Protein AF-A0A396JQF2-F1 (afdb_monomer_lite)

Sequence (145 aa):
MDLRELRKAVEEVEDVDDLENVSFVRIIWVNFVGQHRCRAIPRKRFYDVVTKNGVALPFGTMVLTSILDKLAPDSGLGYVGEARLTPDLSTKRKIPWCKHDEMVLGDLNVKPGQAWEYCPREALRRVSKILKDEFDLVCSTMLHI

InterPro domains:
  IPR036651 Glutamine synthetase, N-terminal domain superfamily [G3DSA:3.10.20.70] (16-113)
  IPR036651 Glutamine synthetase, N-terminal domain superfamily [SSF54368] (11-108)

Foldseek 3Di:
DDPVVVVVVVVPPDDPPDPPQWEWEWAWAAAPQRDIDTDTDTPVCCVPPCQQFADWDAQQQNQQDPPPRDHDPPPPGDRPATWGWHFDCVQWDQDPVHRRYIYTYTFTANDVVHGDPRTPVVVVVVVQCCCCPVPVDHDDDDPPD

Organism: Medicago truncatula (NCBI:txid3880)

Secondary structure (DSSP, 8-state):
--HHHHHHHHHTS-----TTS--EEEEEEE-TTS-EEEEEEEHHHIIIIIHHH-EEEEGGGGSB-TTT-PBPTT-S--SSSEEEEEEEEEEEEEETTEEEEEEEEEEEEEETTEE-TT-HHHHHHHHHHHHHHHH----------

pLDDT: mean 89.53, std 13.11, range [43.84, 98.44]

Radius of gyration: 18.39 Å; chains: 1; bounding box: 38×55×42 Å

Structure (mmCIF, N/CA/C/O backbone):
data_AF-A0A396JQF2-F1
#
_entry.id   AF-A0A396JQF2-F1
#
loop_
_atom_site.group_PDB
_atom_site.id
_atom_site.type_symbol
_atom_site.label_atom_id
_atom_site.label_alt_id
_atom_site.label_comp_id
_atom_site.label_asym_id
_atom_site.label_entity_id
_atom_site.label_seq_id
_atom_site.pdbx_PDB_ins_code
_atom_site.Cartn_x
_atom_site.Cartn_y
_atom_site.Cartn_z
_atom_site.occupancy
_atom_site.B_iso_or_equiv
_atom_site.auth_seq_id
_atom_site.auth_comp_id
_atom_site.auth_asym_id
_atom_site.auth_atom_id
_atom_site.pdbx_PDB_model_num
ATOM 1 N N . MET A 1 1 ? -13.803 25.756 -4.993 1.00 56.09 1 MET A N 1
ATOM 2 C CA . MET A 1 1 ? -14.462 25.485 -3.701 1.00 56.09 1 MET A CA 1
ATOM 3 C C . MET A 1 1 ? -14.376 26.762 -2.885 1.00 56.09 1 MET A C 1
ATOM 5 O O . MET A 1 1 ? -13.272 27.265 -2.715 1.00 56.09 1 MET A O 1
ATOM 9 N N . ASP A 1 2 ? -15.519 27.343 -2.523 1.00 85.50 2 ASP A N 1
ATOM 10 C CA . ASP A 1 2 ? -15.600 28.600 -1.765 1.00 85.50 2 ASP A CA 1
ATOM 11 C C . ASP A 1 2 ? -15.123 28.372 -0.318 1.00 85.50 2 ASP A C 1
ATOM 13 O O . ASP A 1 2 ? -15.441 27.357 0.301 1.00 85.50 2 ASP A O 1
ATOM 17 N N . LEU A 1 3 ? -14.360 29.321 0.228 1.00 73.75 3 LEU A N 1
ATOM 18 C CA . LEU A 1 3 ? -13.885 29.318 1.615 1.00 73.75 3 LEU A CA 1
ATOM 19 C C . LEU A 1 3 ? -15.038 29.261 2.627 1.00 73.75 3 LEU A C 1
ATOM 21 O O . LEU A 1 3 ? -14.863 28.726 3.720 1.00 73.75 3 LEU A O 1
ATOM 25 N N . ARG A 1 4 ? -16.221 29.774 2.268 1.00 80.38 4 ARG A N 1
ATOM 26 C CA . ARG A 1 4 ? -17.423 29.685 3.113 1.00 80.38 4 ARG A CA 1
ATOM 27 C C . ARG A 1 4 ? -17.950 28.262 3.204 1.00 80.38 4 ARG A C 1
ATOM 29 O O . ARG A 1 4 ? -18.343 27.835 4.283 1.00 80.38 4 ARG A O 1
ATOM 36 N N . GLU A 1 5 ? -17.919 27.527 2.097 1.00 76.44 5 GLU A N 1
ATOM 37 C CA . GLU A 1 5 ? -18.319 26.119 2.080 1.00 76.44 5 GLU A CA 1
ATOM 38 C C . GLU A 1 5 ? -17.304 25.241 2.803 1.00 76.44 5 GLU A C 1
ATOM 40 O O . GLU A 1 5 ? -17.695 24.348 3.547 1.00 76.44 5 GLU A O 1
ATOM 45 N N . LEU A 1 6 ? -16.009 25.551 2.673 1.00 70.88 6 LEU A N 1
ATOM 46 C CA . LEU A 1 6 ? -14.966 24.874 3.442 1.00 70.88 6 LEU A CA 1
ATOM 47 C C . LEU A 1 6 ? -15.164 25.080 4.950 1.00 70.88 6 LEU A C 1
ATOM 49 O O . LEU A 1 6 ? -15.072 24.131 5.718 1.00 70.88 6 LEU A O 1
ATOM 53 N N . ARG A 1 7 ? -15.467 26.312 5.373 1.00 73.00 7 ARG A N 1
ATOM 54 C CA . ARG A 1 7 ? -15.712 26.638 6.781 1.00 73.00 7 ARG A CA 1
ATOM 55 C C . ARG A 1 7 ? -16.948 25.926 7.327 1.00 73.00 7 ARG A C 1
ATOM 57 O O . ARG A 1 7 ? -16.868 25.360 8.408 1.00 73.00 7 ARG A O 1
ATOM 64 N N . LYS A 1 8 ? -18.041 25.892 6.561 1.00 73.81 8 LYS A N 1
ATOM 65 C CA . LYS A 1 8 ? -19.252 25.144 6.924 1.00 73.81 8 LYS A CA 1
ATOM 66 C C . LYS A 1 8 ? -18.971 23.652 7.080 1.00 73.81 8 LYS A C 1
ATOM 68 O O . LYS A 1 8 ? -19.367 23.061 8.071 1.00 73.81 8 LYS A O 1
ATOM 73 N N . ALA A 1 9 ? -18.220 23.072 6.144 1.00 69.56 9 ALA A N 1
ATOM 74 C CA . ALA A 1 9 ? -17.839 21.666 6.196 1.00 69.56 9 ALA A CA 1
ATOM 75 C C . ALA A 1 9 ? -16.914 21.335 7.378 1.00 69.56 9 ALA A C 1
ATOM 77 O O . ALA A 1 9 ? -16.932 20.203 7.841 1.00 69.56 9 ALA A O 1
ATOM 78 N N . VAL A 1 10 ? -16.103 22.294 7.846 1.00 68.50 10 VAL A N 1
ATOM 79 C CA . VAL A 1 10 ? -15.259 22.157 9.048 1.00 68.50 10 VAL A CA 1
ATOM 80 C C . VAL A 1 10 ? -16.084 22.314 10.328 1.00 68.50 10 VAL A C 1
ATOM 82 O O . VAL A 1 10 ? -15.859 21.568 11.270 1.00 68.50 10 VAL A O 1
ATOM 85 N N . GLU A 1 11 ? -17.043 23.241 10.359 1.00 66.00 11 GLU A N 1
ATOM 86 C CA . GLU A 1 11 ? -17.955 23.446 11.498 1.00 66.00 11 GLU A CA 1
ATOM 87 C C . GLU A 1 11 ? -18.983 22.301 11.647 1.00 66.00 11 GLU A C 1
ATOM 89 O O . GLU A 1 11 ? -19.423 22.024 12.756 1.00 66.00 11 GLU A O 1
ATOM 94 N N . GLU A 1 12 ? -19.336 21.602 10.561 1.00 62.62 12 GLU A N 1
ATOM 95 C CA . GLU A 1 12 ? -20.171 20.384 10.572 1.00 62.62 12 GLU A CA 1
ATOM 96 C C . GLU A 1 12 ? -19.395 19.109 10.951 1.00 62.62 12 GLU A C 1
ATOM 98 O O . GLU A 1 12 ? -19.992 18.036 11.079 1.00 62.62 12 GLU A O 1
ATOM 103 N N . VAL A 1 13 ? -18.071 19.191 11.132 1.00 58.91 13 VAL A N 1
ATOM 104 C CA . VAL A 1 13 ? -17.321 18.088 11.737 1.00 58.91 13 VAL A CA 1
ATOM 105 C C . VAL A 1 13 ? -17.681 18.060 13.216 1.00 58.91 13 VAL A C 1
ATOM 107 O O . VAL A 1 13 ? -17.166 18.853 13.997 1.00 58.91 13 VAL A O 1
ATOM 110 N N . GLU A 1 14 ? -18.569 17.144 13.599 1.00 56.19 14 GLU A N 1
ATOM 111 C CA . GLU A 1 14 ? -18.750 16.786 15.005 1.00 56.19 14 GLU A CA 1
ATOM 112 C C . GLU A 1 14 ? -17.380 16.425 15.594 1.00 56.19 14 GLU A C 1
ATOM 114 O O . GLU A 1 14 ? -16.714 15.495 15.118 1.00 56.19 14 GLU A O 1
ATOM 119 N N . ASP A 1 15 ? -16.953 17.174 16.614 1.00 51.88 15 ASP A N 1
ATOM 120 C CA . ASP A 1 15 ? -15.831 16.769 17.448 1.00 51.88 15 ASP A CA 1
ATOM 121 C C . ASP A 1 15 ? -16.171 15.396 18.033 1.00 51.88 15 ASP A C 1
ATOM 123 O O . ASP A 1 15 ? -17.219 15.197 18.652 1.00 51.88 15 ASP A O 1
ATOM 127 N N . VAL A 1 16 ? -15.308 14.413 17.776 1.00 55.44 16 VAL A N 1
ATOM 128 C CA . VAL A 1 16 ? -15.460 13.068 18.338 1.00 55.44 16 VAL A CA 1
ATOM 129 C C . VAL A 1 16 ? -15.022 13.147 19.794 1.00 55.44 16 VAL A C 1
ATOM 131 O O . VAL A 1 16 ? -13.878 12.852 20.137 1.00 55.44 16 VAL A O 1
ATOM 134 N N . ASP A 1 17 ? -15.947 13.607 20.626 1.00 48.75 17 ASP A N 1
ATOM 135 C CA . ASP A 1 17 ? -15.784 13.843 22.055 1.00 48.75 17 ASP A CA 1
ATOM 136 C C . ASP A 1 17 ? -15.889 12.515 22.830 1.00 48.75 17 ASP A C 1
ATOM 138 O O . ASP A 1 17 ? -16.839 12.287 23.571 1.00 48.75 17 ASP A O 1
ATOM 142 N N . ASP A 1 18 ? -14.952 11.589 22.556 1.00 51.94 18 ASP A N 1
ATOM 143 C CA . ASP A 1 18 ? -14.582 10.474 23.445 1.00 51.94 18 ASP A CA 1
ATOM 144 C C . ASP A 1 18 ? -13.333 9.725 22.917 1.00 51.94 18 ASP A C 1
ATOM 146 O O . ASP A 1 18 ? -13.426 8.691 22.246 1.00 51.94 18 ASP A O 1
ATOM 150 N N . LEU A 1 19 ? -12.121 10.231 23.193 1.00 54.00 19 LEU A N 1
ATOM 151 C CA . LEU A 1 19 ? -10.863 9.575 22.774 1.00 54.00 19 LEU A CA 1
ATOM 152 C C . LEU A 1 19 ? -10.705 8.144 23.334 1.00 54.00 19 LEU A C 1
ATOM 154 O O . LEU A 1 19 ? -9.928 7.363 22.783 1.00 54.00 19 LEU A O 1
ATOM 158 N N . GLU A 1 20 ? -11.450 7.780 24.383 1.00 55.91 20 GLU A N 1
ATOM 159 C CA . GLU A 1 20 ? -11.420 6.449 25.006 1.00 55.91 20 GLU A CA 1
ATOM 160 C C . GLU A 1 20 ? -12.091 5.350 24.159 1.00 55.91 20 GLU A C 1
ATOM 162 O O . GLU A 1 20 ? -11.764 4.174 24.320 1.00 55.91 20 GLU A O 1
ATOM 167 N N . ASN A 1 21 ? -12.962 5.706 23.204 1.00 64.75 21 ASN A N 1
ATOM 168 C CA . ASN A 1 21 ? -13.674 4.751 22.340 1.00 64.75 21 ASN A CA 1
ATOM 169 C C . ASN A 1 21 ? -13.311 4.859 20.847 1.00 64.75 21 ASN A C 1
ATOM 171 O O . ASN A 1 21 ? -13.915 4.186 20.000 1.00 64.75 21 ASN A O 1
ATOM 175 N N . VAL A 1 22 ? -12.314 5.674 20.487 1.00 74.38 22 VAL A N 1
ATOM 176 C CA . VAL A 1 22 ? -11.898 5.811 19.085 1.00 74.38 22 VAL A CA 1
ATOM 177 C C . VAL A 1 22 ? -11.098 4.583 18.649 1.00 74.38 22 VAL A C 1
ATOM 179 O O . VAL A 1 22 ? -10.063 4.247 19.215 1.00 74.38 22 VAL A O 1
ATOM 182 N N . SER A 1 23 ? -11.570 3.923 17.589 1.00 91.00 23 SER A N 1
ATOM 183 C CA . SER A 1 23 ? -10.876 2.804 16.942 1.00 91.00 23 SER A CA 1
ATOM 184 C C . SER A 1 23 ? -10.381 3.190 15.555 1.00 91.00 23 SER A C 1
ATOM 186 O O . SER A 1 23 ? -11.063 3.897 14.802 1.00 91.00 23 SER A O 1
ATOM 188 N N . PHE A 1 24 ? -9.211 2.674 15.185 1.00 95.69 24 PHE A N 1
ATOM 189 C CA . PHE A 1 24 ? -8.601 2.915 13.885 1.00 95.69 24 PHE A CA 1
ATOM 190 C C . PHE A 1 24 ? -8.411 1.622 13.098 1.00 95.69 24 PHE A C 1
ATOM 192 O O . PHE A 1 24 ? -8.212 0.536 13.644 1.00 95.69 24 PHE A O 1
ATOM 199 N N . VAL A 1 25 ? -8.411 1.757 11.775 1.00 97.56 25 VAL A N 1
ATOM 200 C CA . VAL A 1 25 ? -7.871 0.742 10.875 1.00 97.56 25 VAL A CA 1
ATOM 201 C C . VAL A 1 25 ? -6.591 1.286 10.256 1.00 97.56 25 VAL A C 1
ATOM 203 O O . VAL A 1 25 ? -6.588 2.342 9.618 1.00 97.56 25 VAL A O 1
ATOM 206 N N . ARG A 1 26 ? -5.485 0.572 10.467 1.00 97.56 26 ARG A N 1
ATOM 207 C CA . ARG A 1 26 ? -4.161 0.916 9.943 1.00 97.56 26 ARG A CA 1
ATOM 208 C C . ARG A 1 26 ? -3.959 0.237 8.598 1.00 97.56 26 ARG A C 1
ATOM 210 O O . ARG A 1 26 ? -3.903 -0.988 8.536 1.00 97.56 26 ARG A O 1
ATOM 217 N N . ILE A 1 27 ? -3.822 1.020 7.534 1.00 98.25 27 ILE A N 1
ATOM 218 C CA . ILE A 1 27 ? -3.439 0.494 6.220 1.00 98.25 27 ILE A CA 1
ATOM 219 C C . ILE A 1 27 ? -1.922 0.559 6.114 1.00 98.25 27 ILE A C 1
ATOM 221 O O . ILE A 1 27 ? -1.352 1.651 6.173 1.00 98.25 27 ILE A O 1
ATOM 225 N N . ILE A 1 28 ? -1.282 -0.600 5.993 1.00 98.19 28 ILE A N 1
ATOM 226 C CA . ILE A 1 28 ? 0.173 -0.754 5.984 1.00 98.19 28 ILE A CA 1
ATOM 227 C C . ILE A 1 28 ? 0.654 -1.008 4.556 1.00 98.19 28 ILE A C 1
ATOM 229 O O . ILE A 1 28 ? 0.135 -1.884 3.866 1.00 98.19 28 ILE A O 1
ATOM 233 N N . TRP A 1 29 ? 1.688 -0.286 4.134 1.00 97.62 29 TRP A N 1
ATOM 234 C CA . TRP A 1 29 ? 2.451 -0.588 2.922 1.00 97.62 29 TRP A CA 1
ATOM 235 C C . TRP A 1 29 ? 3.948 -0.549 3.224 1.00 97.62 29 TRP A C 1
ATOM 237 O O . TRP A 1 29 ? 4.369 -0.090 4.286 1.00 97.62 29 TRP A O 1
ATOM 247 N N . VAL A 1 30 ? 4.751 -1.049 2.292 1.00 97.00 30 VAL A N 1
ATOM 248 C CA . VAL A 1 30 ? 6.213 -1.084 2.400 1.00 97.00 30 VAL A CA 1
ATOM 249 C C . VAL A 1 30 ? 6.791 -0.225 1.283 1.00 97.00 30 VAL A C 1
ATOM 251 O O . VAL A 1 30 ? 6.351 -0.341 0.141 1.00 97.00 30 VAL A O 1
ATOM 254 N N . ASN A 1 31 ? 7.730 0.661 1.613 1.00 95.25 31 ASN A N 1
ATOM 255 C CA . ASN A 1 31 ? 8.462 1.457 0.623 1.00 95.25 31 ASN A CA 1
ATOM 256 C C . ASN A 1 31 ? 9.741 0.722 0.151 1.00 95.25 31 ASN A C 1
ATOM 258 O O . ASN A 1 31 ? 10.030 -0.382 0.609 1.00 95.25 31 ASN A O 1
ATOM 262 N N . PHE A 1 32 ? 10.532 1.303 -0.758 1.00 95.00 32 PHE A N 1
ATOM 263 C CA . PHE A 1 32 ? 11.673 0.587 -1.362 1.00 95.00 32 PHE A CA 1
ATOM 264 C C . PHE A 1 32 ? 12.848 0.307 -0.434 1.00 95.00 32 PHE A C 1
ATOM 266 O O . PHE A 1 32 ? 13.672 -0.549 -0.738 1.00 95.00 32 PHE A O 1
ATOM 273 N N . VAL A 1 33 ? 12.911 0.975 0.712 1.00 94.38 33 VAL A N 1
ATOM 274 C CA . VAL A 1 33 ? 13.928 0.707 1.735 1.00 94.38 33 VAL A CA 1
ATOM 275 C C . VAL A 1 33 ? 13.454 -0.320 2.772 1.00 94.38 33 VAL A C 1
ATOM 277 O O . VAL A 1 33 ? 14.075 -0.478 3.819 1.00 94.38 33 VAL A O 1
ATOM 280 N N . GLY A 1 34 ? 12.339 -1.010 2.504 1.00 94.38 34 GLY A N 1
ATOM 281 C CA . GLY A 1 34 ? 11.775 -2.031 3.389 1.00 94.38 34 GLY A CA 1
ATOM 282 C C . GLY A 1 34 ? 11.057 -1.466 4.616 1.00 94.38 34 GLY A C 1
ATOM 283 O O . GLY A 1 34 ? 10.682 -2.219 5.513 1.00 94.38 34 GLY A O 1
ATOM 284 N N . GLN A 1 35 ? 10.840 -0.150 4.683 1.00 95.62 35 GLN A N 1
ATOM 285 C CA . GLN A 1 35 ? 10.187 0.470 5.826 1.00 95.62 35 GLN A CA 1
ATOM 286 C C . GLN A 1 35 ? 8.670 0.305 5.725 1.00 95.62 35 GLN A C 1
ATOM 288 O O . GLN A 1 35 ? 8.039 0.736 4.755 1.00 95.62 35 GLN A O 1
ATOM 293 N N . HIS A 1 36 ? 8.078 -0.272 6.771 1.00 95.69 36 HIS A N 1
ATOM 294 C CA . HIS A 1 36 ? 6.633 -0.295 6.950 1.00 95.69 36 HIS A CA 1
ATOM 295 C C . HIS A 1 36 ? 6.131 1.122 7.230 1.00 95.69 36 HIS A C 1
ATOM 297 O O . HIS A 1 36 ? 6.533 1.769 8.199 1.00 95.69 36 HIS A O 1
ATOM 303 N N . ARG A 1 37 ? 5.238 1.606 6.378 1.00 96.06 37 ARG A N 1
ATOM 304 C CA . ARG A 1 37 ? 4.553 2.890 6.513 1.00 96.06 37 ARG A CA 1
ATOM 305 C C . ARG A 1 37 ? 3.073 2.628 6.762 1.00 96.06 37 ARG A C 1
ATOM 307 O O . ARG A 1 37 ? 2.562 1.560 6.419 1.00 96.06 37 ARG A O 1
ATOM 314 N N . CYS A 1 38 ? 2.382 3.579 7.384 1.00 96.06 38 CYS A N 1
ATOM 315 C CA . CYS A 1 38 ? 0.967 3.403 7.684 1.00 96.06 38 CYS A CA 1
ATOM 316 C C . CYS A 1 38 ? 0.143 4.683 7.553 1.00 96.06 38 CYS A C 1
ATOM 318 O O . CYS A 1 38 ? 0.637 5.801 7.703 1.00 96.06 38 CYS A O 1
ATOM 320 N N . ARG A 1 39 ? -1.151 4.489 7.295 1.00 97.38 39 ARG A N 1
ATOM 321 C CA . ARG A 1 39 ? -2.204 5.484 7.496 1.00 97.38 39 ARG A CA 1
ATOM 322 C C . ARG A 1 39 ? -3.190 4.899 8.497 1.00 97.38 39 ARG A C 1
ATOM 324 O O . ARG A 1 39 ? -3.798 3.869 8.214 1.00 97.38 39 ARG A O 1
ATOM 331 N N . ALA A 1 40 ? -3.332 5.537 9.655 1.00 96.19 40 ALA A N 1
ATOM 332 C CA . ALA A 1 40 ? -4.383 5.217 10.613 1.00 96.19 40 ALA A CA 1
ATOM 333 C C . ALA A 1 40 ? -5.645 5.997 10.233 1.00 96.19 40 ALA A C 1
ATOM 335 O O . ALA A 1 40 ? -5.616 7.224 10.148 1.00 96.19 40 ALA A O 1
ATOM 336 N N . ILE A 1 41 ? -6.732 5.283 9.951 1.00 96.44 41 ILE A N 1
ATOM 337 C CA . ILE A 1 41 ? -8.005 5.869 9.528 1.00 96.44 41 ILE A CA 1
ATOM 338 C C . ILE A 1 41 ? -9.058 5.553 10.591 1.00 96.44 41 ILE A C 1
ATOM 340 O O . ILE A 1 41 ? -9.169 4.383 10.964 1.00 96.44 41 ILE A O 1
ATOM 344 N N . PRO A 1 42 ? -9.855 6.534 11.060 1.00 95.38 42 PRO A N 1
ATOM 345 C CA . PRO A 1 42 ? -10.972 6.260 11.958 1.00 95.38 42 PRO A CA 1
ATOM 346 C C . PRO A 1 42 ? -11.877 5.170 11.383 1.00 95.38 42 PRO A C 1
ATOM 348 O O . PRO A 1 42 ? -12.233 5.217 10.202 1.00 95.38 42 PRO A O 1
ATOM 351 N N . ARG A 1 43 ? -12.252 4.188 12.206 1.00 94.38 43 ARG A N 1
ATOM 352 C CA . ARG A 1 43 ? -12.932 2.961 11.765 1.00 94.38 43 ARG A CA 1
ATOM 353 C C . ARG A 1 43 ? -14.157 3.234 10.892 1.00 94.38 43 ARG A C 1
ATOM 355 O O . ARG A 1 43 ? -14.292 2.621 9.836 1.00 94.38 43 ARG A O 1
ATOM 362 N N . LYS A 1 44 ? -15.010 4.182 11.293 1.00 93.69 44 LYS A N 1
ATOM 363 C CA . LYS A 1 44 ? -16.201 4.588 10.526 1.00 93.69 44 LYS A CA 1
ATOM 364 C C . LYS A 1 44 ? -15.824 5.053 9.114 1.00 93.69 44 LYS A C 1
ATOM 366 O O . LYS A 1 44 ? -16.226 4.440 8.131 1.00 93.69 44 LYS A O 1
ATOM 371 N N . ARG A 1 45 ? -14.922 6.038 9.004 1.00 95.19 45 ARG A N 1
ATOM 372 C CA . ARG A 1 45 ? -14.400 6.528 7.713 1.00 95.19 45 ARG A CA 1
ATOM 373 C C . ARG A 1 45 ? -13.748 5.419 6.887 1.00 95.19 45 ARG A C 1
ATOM 375 O O . ARG A 1 45 ? -13.865 5.424 5.659 1.00 95.19 45 ARG A O 1
ATOM 382 N N . PHE A 1 46 ? -13.042 4.495 7.539 1.00 97.19 46 PHE A N 1
ATOM 383 C CA . PHE A 1 46 ? -12.402 3.385 6.849 1.00 97.19 46 PHE A CA 1
ATOM 384 C C . PHE A 1 46 ? -13.437 2.546 6.094 1.00 97.19 46 PHE A C 1
ATOM 386 O O . PHE A 1 46 ? -13.325 2.395 4.878 1.00 97.19 46 PHE A O 1
ATOM 393 N N . TYR A 1 47 ? -14.459 2.059 6.801 1.00 96.38 47 TYR A N 1
ATOM 394 C CA . TYR A 1 47 ? -15.478 1.184 6.223 1.00 96.38 47 TYR A CA 1
ATOM 395 C C . TYR A 1 47 ? -16.437 1.917 5.275 1.00 96.38 47 TYR A C 1
ATOM 397 O O . TYR A 1 47 ? -16.794 1.347 4.244 1.00 96.38 47 TYR A O 1
ATOM 405 N N . ASP A 1 48 ? -16.790 3.172 5.561 1.00 95.56 48 ASP A N 1
ATOM 406 C CA . ASP A 1 48 ? -17.760 3.928 4.758 1.00 95.56 48 ASP A CA 1
ATOM 407 C C . ASP A 1 48 ? -17.177 4.400 3.414 1.00 95.56 48 ASP A C 1
ATOM 409 O O . ASP A 1 48 ? -17.866 4.361 2.383 1.00 95.56 48 ASP A O 1
ATOM 413 N N . VAL A 1 49 ? -15.904 4.826 3.422 1.00 96.12 49 VAL A N 1
ATOM 414 C CA . VAL A 1 49 ? -15.263 5.555 2.311 1.00 96.12 49 VAL A CA 1
ATOM 415 C C . VAL A 1 49 ? -14.008 4.855 1.792 1.00 96.12 49 VAL A C 1
ATOM 417 O O . VAL A 1 49 ? -13.863 4.651 0.586 1.00 96.12 49 VAL A O 1
ATOM 420 N N . VAL A 1 50 ? -13.065 4.516 2.673 1.00 96.50 50 VAL A N 1
ATOM 421 C CA . VAL A 1 50 ? -11.713 4.110 2.249 1.00 96.50 50 VAL A CA 1
ATOM 422 C C . VAL A 1 50 ? -11.679 2.716 1.630 1.00 96.50 50 VAL A C 1
ATOM 424 O O . VAL A 1 50 ? -10.919 2.496 0.693 1.00 96.50 50 VAL A O 1
ATOM 427 N N . THR A 1 51 ? -12.527 1.793 2.076 1.00 96.56 51 THR A N 1
ATOM 428 C CA . THR A 1 51 ? -12.676 0.469 1.442 1.00 96.56 51 THR A CA 1
ATOM 429 C C . THR A 1 51 ? -13.052 0.555 -0.039 1.00 96.56 51 THR A C 1
ATOM 431 O O . THR A 1 51 ? -12.667 -0.318 -0.810 1.00 96.56 51 THR A O 1
ATOM 434 N N . LYS A 1 52 ? -13.770 1.610 -0.446 1.00 94.06 52 LYS A N 1
ATOM 435 C CA . LYS A 1 52 ? -14.236 1.824 -1.825 1.00 94.06 52 LYS A CA 1
ATOM 436 C C . LYS A 1 52 ? -13.250 2.649 -2.652 1.00 94.06 52 LYS A C 1
ATOM 438 O O . LYS A 1 52 ? -13.035 2.363 -3.823 1.00 94.06 52 LYS A O 1
ATOM 443 N N . ASN A 1 53 ? -12.657 3.674 -2.038 1.00 93.94 53 ASN A N 1
ATOM 444 C CA . ASN A 1 53 ? -11.912 4.716 -2.754 1.00 93.94 53 ASN A CA 1
ATOM 445 C C . ASN A 1 53 ? -10.392 4.688 -2.505 1.00 93.94 53 ASN A C 1
ATOM 447 O O . ASN A 1 53 ? -9.640 5.442 -3.131 1.00 93.94 53 ASN A O 1
ATOM 451 N N . GLY A 1 54 ? -9.924 3.894 -1.542 1.00 95.38 54 GLY A N 1
ATOM 452 C CA . GLY A 1 54 ? -8.559 3.967 -1.026 1.00 95.38 54 GLY A CA 1
ATOM 453 C C . GLY A 1 54 ? -8.222 5.331 -0.406 1.00 95.38 54 GLY A C 1
ATOM 454 O O . GLY A 1 54 ? -9.095 6.175 -0.180 1.00 95.38 54 GLY A O 1
ATOM 455 N N . VAL A 1 55 ? -6.935 5.572 -0.155 1.00 96.00 55 VAL A N 1
ATOM 456 C CA . VAL A 1 55 ? -6.389 6.854 0.334 1.00 96.00 55 VAL A CA 1
ATOM 457 C C . VAL A 1 55 ? -5.275 7.330 -0.593 1.00 96.00 55 VAL A C 1
ATOM 459 O O . VAL A 1 55 ? -4.483 6.522 -1.060 1.00 96.00 55 VAL A O 1
ATOM 462 N N . ALA A 1 56 ? -5.193 8.633 -0.850 1.00 95.38 56 ALA A N 1
ATOM 463 C CA . ALA A 1 56 ? -4.107 9.214 -1.636 1.00 95.38 56 ALA A CA 1
ATOM 464 C C . ALA A 1 56 ? -2.752 9.082 -0.924 1.00 95.38 56 ALA A C 1
ATOM 466 O O . ALA A 1 56 ? -2.627 9.401 0.264 1.00 95.38 56 ALA A O 1
ATOM 467 N N . LEU A 1 57 ? -1.724 8.684 -1.667 1.00 95.56 57 LEU A N 1
ATOM 468 C CA . LEU A 1 57 ? -0.326 8.733 -1.257 1.00 95.56 57 LEU A CA 1
ATOM 469 C C . LEU A 1 57 ? 0.511 9.401 -2.352 1.00 95.56 57 LEU A C 1
ATOM 471 O O . LEU A 1 57 ? 0.479 8.931 -3.488 1.00 95.56 57 LEU A O 1
ATOM 475 N N . PRO A 1 58 ? 1.309 10.435 -2.034 1.00 95.56 58 PRO A N 1
ATOM 476 C CA . PRO A 1 58 ? 2.264 10.985 -2.989 1.00 95.56 58 PRO A CA 1
ATOM 477 C C . PRO A 1 58 ? 3.249 9.912 -3.458 1.00 95.56 58 PRO A C 1
ATOM 479 O O . PRO A 1 58 ? 3.731 9.121 -2.638 1.00 95.56 58 PRO A O 1
ATOM 482 N N . PHE A 1 59 ? 3.601 9.908 -4.744 1.00 96.44 59 PHE A N 1
ATOM 483 C CA . PHE A 1 59 ? 4.532 8.916 -5.300 1.00 96.44 59 PHE A CA 1
ATOM 484 C C . PHE A 1 59 ? 5.875 8.871 -4.558 1.00 96.44 59 PHE A C 1
ATOM 486 O O . PHE A 1 59 ? 6.410 7.793 -4.296 1.00 96.44 59 PHE A O 1
ATOM 493 N N . GLY A 1 60 ? 6.364 10.032 -4.121 1.00 96.25 60 GLY A N 1
ATOM 494 C CA . GLY A 1 60 ? 7.599 10.178 -3.356 1.00 96.25 60 GLY A CA 1
ATOM 495 C C . GLY A 1 60 ? 7.660 9.351 -2.066 1.00 96.25 60 GLY A C 1
ATOM 496 O O . GLY A 1 60 ? 8.749 9.014 -1.612 1.00 96.25 60 GLY A O 1
ATOM 497 N N . THR A 1 61 ? 6.519 8.938 -1.499 1.00 95.62 61 THR A N 1
ATOM 498 C CA . THR A 1 61 ? 6.490 8.088 -0.291 1.00 95.62 61 THR A CA 1
ATOM 499 C C . THR A 1 61 ? 7.174 6.730 -0.482 1.00 95.62 61 THR A C 1
ATOM 501 O O . THR A 1 61 ? 7.629 6.133 0.496 1.00 95.62 61 THR A O 1
ATOM 504 N N . MET A 1 62 ? 7.304 6.260 -1.727 1.00 96.69 62 MET A N 1
ATOM 505 C CA . MET A 1 62 ? 7.998 5.011 -2.050 1.00 96.69 62 MET A CA 1
ATOM 506 C C . MET A 1 62 ? 9.523 5.116 -1.978 1.00 96.69 62 MET A C 1
ATOM 508 O O . MET A 1 62 ? 10.187 4.101 -1.771 1.00 96.69 62 MET A O 1
ATOM 512 N N . VAL A 1 63 ? 10.072 6.328 -2.094 1.00 96.44 63 VAL A N 1
ATOM 513 C CA . VAL A 1 63 ? 11.519 6.595 -2.208 1.00 96.44 63 VAL A CA 1
ATOM 514 C C . VAL A 1 63 ? 12.078 7.387 -1.027 1.00 96.44 63 VAL A C 1
ATOM 516 O O . VAL A 1 63 ? 13.210 7.863 -1.079 1.00 96.44 63 VAL A O 1
ATOM 519 N N . LEU A 1 64 ? 11.300 7.537 0.048 1.00 96.31 64 LEU A N 1
ATOM 520 C CA . LEU A 1 64 ? 11.801 8.115 1.291 1.00 96.31 64 LEU A CA 1
ATOM 521 C C . LEU A 1 64 ? 12.870 7.201 1.899 1.00 96.31 64 LEU A C 1
ATOM 523 O O . LEU A 1 64 ? 12.617 6.032 2.202 1.00 96.31 64 LEU A O 1
ATOM 527 N N . THR A 1 65 ? 14.067 7.755 2.062 1.00 95.31 65 THR A N 1
ATOM 528 C CA . THR A 1 65 ? 15.239 7.075 2.628 1.00 95.31 65 THR A CA 1
ATOM 529 C C . THR A 1 65 ? 15.071 6.805 4.125 1.00 95.31 65 THR A C 1
ATOM 531 O O . THR A 1 65 ? 14.536 7.638 4.852 1.00 95.31 65 THR A O 1
ATOM 534 N N . SER A 1 66 ? 15.575 5.666 4.616 1.00 93.31 66 SER A N 1
ATOM 535 C CA . SER A 1 66 ? 15.354 5.239 6.011 1.00 93.31 66 SER A CA 1
ATOM 536 C C . SER A 1 66 ? 15.950 6.174 7.065 1.00 93.31 66 SER A C 1
ATOM 538 O O . SER A 1 66 ? 15.445 6.223 8.180 1.00 93.31 66 SER A O 1
ATOM 540 N N . ILE A 1 67 ? 17.041 6.879 6.742 1.00 92.00 67 ILE A N 1
ATOM 541 C CA . ILE A 1 67 ? 17.781 7.698 7.716 1.00 92.00 67 ILE A CA 1
ATOM 542 C C . ILE A 1 67 ? 17.283 9.142 7.725 1.00 92.00 67 ILE A C 1
ATOM 544 O O . ILE A 1 67 ? 17.068 9.716 8.786 1.00 92.00 67 ILE A O 1
ATOM 548 N N . LEU A 1 68 ? 17.131 9.747 6.547 1.00 94.19 68 LEU A N 1
ATOM 549 C CA . LEU A 1 68 ? 16.850 11.179 6.432 1.00 94.19 68 LEU A CA 1
ATOM 550 C C . LEU A 1 68 ? 15.376 11.486 6.167 1.00 94.19 68 LEU A C 1
ATOM 552 O O . LEU A 1 68 ? 15.009 12.657 6.183 1.00 94.19 68 LEU A O 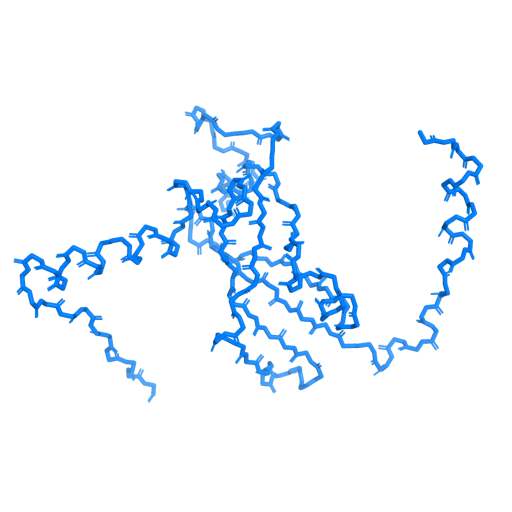1
ATOM 556 N N . ASP A 1 69 ? 14.565 10.470 5.858 1.00 93.19 69 ASP A N 1
ATOM 557 C CA . ASP A 1 69 ? 13.187 10.615 5.373 1.00 93.19 69 ASP A CA 1
ATOM 558 C C . ASP A 1 69 ? 13.077 11.637 4.224 1.00 93.19 69 ASP A C 1
ATOM 560 O O . ASP A 1 69 ? 12.106 12.374 4.080 1.00 93.19 69 ASP A O 1
ATOM 564 N N . LYS A 1 70 ? 14.129 11.697 3.399 1.00 94.94 70 LYS A N 1
ATOM 565 C CA . LYS A 1 70 ? 14.201 12.509 2.180 1.00 94.94 70 LYS A CA 1
ATOM 566 C C . LYS A 1 70 ? 13.992 11.629 0.963 1.00 94.94 70 LYS A C 1
ATOM 568 O O . LYS A 1 70 ? 14.364 10.452 0.990 1.00 94.94 70 LYS A O 1
ATOM 573 N N . LEU A 1 71 ? 13.456 12.223 -0.104 1.00 95.69 71 LEU A N 1
ATOM 574 C CA . LEU A 1 71 ? 13.399 11.593 -1.420 1.00 95.69 71 LEU A CA 1
ATOM 575 C C . LEU A 1 71 ? 14.810 11.177 -1.845 1.00 95.69 71 LEU A C 1
ATOM 577 O O . LEU A 1 71 ? 15.732 11.996 -1.804 1.00 95.69 71 LEU A O 1
ATOM 581 N N . ALA A 1 72 ? 14.973 9.918 -2.242 1.00 94.62 72 ALA A N 1
ATOM 582 C CA . ALA A 1 72 ? 16.203 9.458 -2.866 1.00 94.62 72 ALA A CA 1
ATOM 583 C C . ALA A 1 72 ? 16.475 10.280 -4.147 1.00 94.62 72 ALA A C 1
ATOM 585 O O . ALA A 1 72 ? 15.572 10.377 -4.994 1.00 94.62 72 ALA A O 1
ATOM 586 N N . PRO A 1 73 ? 17.680 10.874 -4.296 1.00 93.25 73 PRO A N 1
ATOM 587 C CA . PRO A 1 73 ? 18.076 11.571 -5.518 1.00 93.25 73 PRO A CA 1
ATOM 588 C C . PRO A 1 73 ? 17.914 10.675 -6.746 1.00 93.25 73 PRO A C 1
ATOM 590 O O . PRO A 1 73 ? 18.062 9.458 -6.644 1.00 93.25 73 PRO A O 1
ATOM 593 N N . ASP A 1 74 ? 17.575 11.279 -7.884 1.00 93.81 74 ASP A N 1
ATOM 594 C CA . ASP A 1 74 ? 17.472 10.613 -9.192 1.00 93.81 74 ASP A CA 1
ATOM 595 C C . ASP A 1 74 ? 16.513 9.406 -9.258 1.00 93.81 74 ASP A C 1
ATOM 597 O O . ASP A 1 74 ? 16.515 8.646 -10.221 1.00 93.81 74 ASP A O 1
ATOM 601 N N . SER A 1 75 ? 15.626 9.248 -8.270 1.00 93.19 75 SER A N 1
ATOM 602 C CA . SER A 1 75 ? 14.645 8.153 -8.231 1.00 93.19 75 SER A CA 1
ATOM 603 C C . SER A 1 75 ? 13.500 8.290 -9.241 1.00 93.19 75 SER A C 1
ATOM 605 O O . SER A 1 75 ? 12.712 7.361 -9.406 1.00 93.19 75 SER A O 1
ATOM 607 N N . GLY A 1 76 ? 13.360 9.457 -9.877 1.00 93.19 76 GLY A N 1
ATOM 608 C CA . GLY A 1 76 ? 12.259 9.768 -10.793 1.00 93.19 76 GLY A CA 1
ATOM 609 C C . GLY A 1 76 ? 10.893 9.955 -10.118 1.00 93.19 76 GLY A C 1
ATOM 610 O O . GLY A 1 76 ? 9.928 10.291 -10.801 1.00 93.19 76 GLY A O 1
ATOM 611 N N . LEU A 1 77 ? 10.791 9.785 -8.792 1.00 94.69 77 LEU A N 1
ATOM 612 C CA . LEU A 1 77 ? 9.553 9.952 -8.028 1.00 94.69 77 LEU A CA 1
ATOM 613 C C . LEU A 1 77 ? 9.615 11.193 -7.131 1.00 94.69 77 LEU A C 1
ATOM 615 O O . LEU A 1 77 ? 10.613 11.459 -6.464 1.00 94.69 77 LEU A O 1
ATOM 619 N N . GLY A 1 78 ? 8.512 11.940 -7.080 1.00 94.00 78 GLY A N 1
ATOM 620 C CA . GLY A 1 78 ? 8.405 13.172 -6.300 1.00 94.00 78 GLY A CA 1
ATOM 621 C C . GLY A 1 78 ? 7.038 13.352 -5.647 1.00 94.00 78 GLY A C 1
ATOM 622 O O . GLY A 1 78 ? 6.229 12.429 -5.574 1.00 94.00 78 GLY A O 1
ATOM 623 N N . TYR A 1 79 ? 6.773 14.562 -5.157 1.00 91.56 79 TYR A N 1
ATOM 624 C CA . TYR A 1 79 ? 5.494 14.903 -4.517 1.00 91.56 79 TYR A CA 1
ATOM 625 C C . TYR A 1 79 ? 4.386 15.285 -5.507 1.00 91.56 79 TYR A C 1
ATOM 627 O O . TYR A 1 79 ? 3.251 15.507 -5.096 1.00 91.56 79 TYR A O 1
ATOM 635 N N . VAL A 1 80 ? 4.708 15.370 -6.799 1.00 93.00 80 VAL A N 1
ATOM 636 C CA . VAL A 1 80 ? 3.720 15.582 -7.858 1.00 93.00 80 VAL A CA 1
ATOM 637 C C . VAL A 1 80 ? 3.131 14.231 -8.258 1.00 93.00 80 VAL A C 1
ATOM 639 O O . VAL A 1 80 ? 3.865 13.320 -8.637 1.00 93.00 80 VAL A O 1
ATOM 642 N N . GLY A 1 81 ? 1.804 14.131 -8.195 1.00 91.25 81 GLY A N 1
ATOM 643 C CA . GLY A 1 81 ? 1.063 12.903 -8.475 1.00 91.25 81 GLY A CA 1
ATOM 644 C C . GLY A 1 81 ? 0.858 12.020 -7.242 1.00 91.25 81 GLY A C 1
ATOM 645 O O . GLY A 1 81 ? 1.580 12.110 -6.245 1.00 91.25 81 GLY A O 1
ATOM 646 N N . 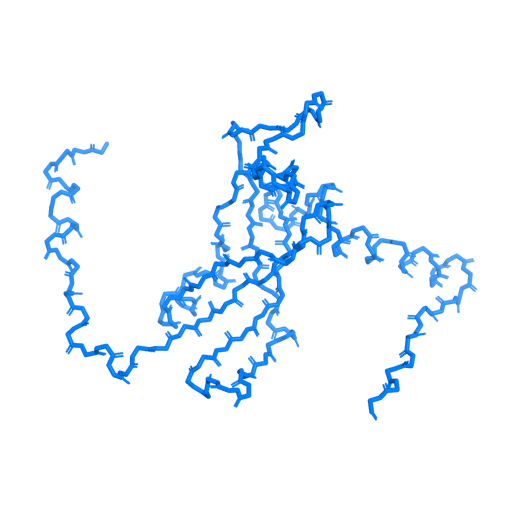GLU A 1 82 ? -0.161 11.166 -7.313 1.00 94.56 82 GLU A N 1
ATOM 647 C CA . GLU A 1 82 ? -0.545 10.275 -6.223 1.00 94.56 82 GLU A CA 1
ATOM 648 C C . GLU A 1 82 ? -0.888 8.869 -6.716 1.00 94.56 82 GLU A C 1
ATOM 650 O O . GLU A 1 82 ? -1.457 8.679 -7.791 1.00 94.56 82 GLU A O 1
ATOM 655 N N . ALA A 1 83 ? -0.568 7.881 -5.885 1.00 96.38 83 ALA A N 1
ATOM 656 C CA . ALA A 1 83 ? -1.142 6.551 -5.950 1.00 96.38 83 ALA A CA 1
ATOM 657 C C . ALA A 1 83 ? -2.303 6.453 -4.954 1.00 96.38 83 ALA A C 1
ATOM 659 O O . ALA A 1 83 ? -2.332 7.116 -3.915 1.00 96.38 83 ALA A O 1
ATOM 660 N N . ARG A 1 84 ? -3.257 5.575 -5.242 1.00 96.94 84 ARG A N 1
ATOM 661 C CA . ARG A 1 84 ? -4.312 5.164 -4.322 1.00 96.94 84 ARG A CA 1
ATOM 662 C C . ARG A 1 84 ? -3.835 3.959 -3.528 1.00 96.94 84 ARG A C 1
ATOM 664 O O . ARG A 1 84 ? -3.55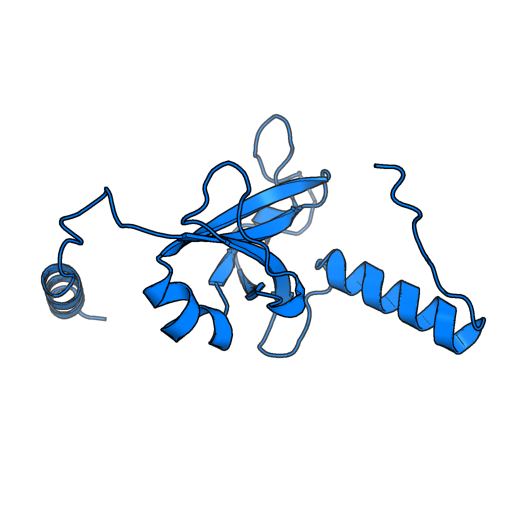6 2.911 -4.098 1.00 96.94 84 ARG A O 1
ATOM 671 N N . LEU A 1 85 ? -3.753 4.121 -2.215 1.00 97.44 85 LEU A N 1
ATOM 672 C CA . LEU A 1 85 ? -3.566 3.048 -1.252 1.00 97.44 85 LEU A CA 1
ATOM 673 C C . LEU A 1 85 ? -4.914 2.365 -1.001 1.00 97.44 85 LEU A C 1
ATOM 675 O O . LEU A 1 85 ? -5.761 2.906 -0.284 1.00 97.44 85 LEU A O 1
ATOM 679 N N . THR A 1 86 ? -5.107 1.193 -1.590 1.00 97.12 86 THR A N 1
ATOM 680 C CA . THR A 1 86 ? -6.340 0.406 -1.500 1.00 97.12 86 THR A CA 1
ATOM 681 C C . THR A 1 86 ? -6.167 -0.708 -0.467 1.00 97.12 86 THR A C 1
ATOM 683 O O . THR A 1 86 ? -5.228 -1.493 -0.589 1.00 97.12 86 THR A O 1
ATOM 686 N N . PRO A 1 87 ? -7.020 -0.806 0.567 1.00 97.50 87 PRO A N 1
ATOM 687 C CA . PRO A 1 87 ? -6.874 -1.839 1.589 1.00 97.50 87 PRO A CA 1
ATOM 688 C C . PRO A 1 87 ? -7.255 -3.232 1.065 1.00 97.50 87 PRO A C 1
ATOM 690 O O . PRO A 1 87 ? -8.329 -3.419 0.501 1.00 97.50 87 PRO A O 1
ATOM 693 N N . ASP A 1 88 ? -6.420 -4.230 1.344 1.00 97.19 88 ASP A N 1
ATOM 694 C CA . ASP A 1 88 ? -6.716 -5.642 1.112 1.00 97.19 88 ASP A CA 1
ATOM 695 C C . ASP A 1 88 ? -7.365 -6.246 2.366 1.00 97.19 88 ASP A C 1
ATOM 697 O O . ASP A 1 88 ? -6.696 -6.642 3.328 1.00 97.19 88 ASP A O 1
ATOM 701 N N . LEU A 1 89 ? -8.697 -6.321 2.365 1.00 97.31 89 LEU A N 1
ATOM 702 C CA . LEU A 1 89 ? -9.472 -6.800 3.511 1.00 97.31 89 LEU A CA 1
ATOM 703 C C . LEU A 1 89 ? -9.221 -8.277 3.856 1.00 97.31 89 LEU A C 1
ATOM 705 O O . LEU A 1 89 ? -9.464 -8.664 5.000 1.00 97.31 89 LEU A O 1
ATOM 709 N N . SER A 1 90 ? -8.687 -9.087 2.932 1.00 97.31 90 SER A N 1
ATOM 710 C CA . SER A 1 90 ? -8.324 -10.486 3.218 1.00 97.31 90 SER A CA 1
ATOM 711 C C . SER A 1 90 ? -7.172 -10.588 4.231 1.00 97.31 90 SER A C 1
ATOM 713 O O . SER A 1 90 ? -7.044 -11.561 4.980 1.00 97.31 90 SER A O 1
ATOM 715 N N . THR A 1 91 ? -6.368 -9.526 4.325 1.00 97.50 91 THR A N 1
ATOM 716 C CA . THR A 1 91 ? -5.223 -9.425 5.237 1.00 97.50 91 THR A CA 1
ATOM 717 C C . THR A 1 91 ? -5.578 -8.814 6.588 1.00 97.50 91 THR A C 1
ATOM 719 O O . THR A 1 91 ? -4.695 -8.628 7.422 1.00 97.50 91 THR A O 1
ATOM 722 N N . LYS A 1 92 ? -6.860 -8.514 6.838 1.00 97.25 92 LYS A N 1
ATOM 723 C CA . LYS A 1 92 ? -7.294 -7.865 8.076 1.00 97.25 92 LYS A CA 1
ATOM 724 C C . LYS A 1 92 ? -6.897 -8.669 9.309 1.00 97.25 92 LYS A C 1
ATOM 726 O O . LYS A 1 92 ? -7.169 -9.868 9.398 1.00 97.25 92 LYS A O 1
ATOM 731 N N . ARG A 1 93 ? -6.307 -7.994 10.293 1.00 96.06 93 ARG A N 1
ATOM 732 C CA . ARG A 1 93 ? -5.970 -8.537 11.615 1.00 96.06 93 ARG A CA 1
ATOM 733 C C . ARG A 1 93 ? -6.336 -7.528 12.701 1.00 96.06 93 ARG A C 1
ATOM 735 O O . ARG A 1 93 ? -6.244 -6.326 12.479 1.00 96.06 93 ARG A O 1
ATOM 742 N N . LYS A 1 94 ? -6.737 -8.008 13.880 1.00 94.62 94 LYS A N 1
ATOM 743 C CA . LYS A 1 94 ? -6.803 -7.172 15.092 1.00 94.62 94 LYS A CA 1
ATOM 744 C C . LYS A 1 94 ? -5.395 -6.994 15.646 1.00 94.62 94 LYS A C 1
ATOM 746 O O . LYS A 1 94 ? -4.598 -7.928 15.568 1.00 94.62 94 LYS A O 1
ATOM 751 N N . ILE A 1 95 ? -5.092 -5.829 16.208 1.00 91.81 95 ILE A N 1
ATOM 752 C CA . ILE A 1 95 ? -3.769 -5.574 16.785 1.00 91.81 95 ILE A CA 1
ATOM 753 C C . ILE A 1 95 ? -3.704 -6.208 18.187 1.00 91.81 95 ILE A C 1
ATOM 755 O O . ILE A 1 95 ? -4.487 -5.816 19.053 1.00 91.81 95 ILE A O 1
ATOM 759 N N . PRO A 1 96 ? -2.792 -7.166 18.461 1.00 90.56 96 PRO A N 1
ATOM 760 C CA . PRO A 1 96 ? -2.795 -7.910 19.727 1.00 90.56 96 PRO A CA 1
ATOM 761 C C . PRO A 1 96 ? -2.666 -7.029 20.978 1.00 90.56 96 PRO A C 1
ATOM 763 O O . PRO A 1 96 ? -3.323 -7.282 21.986 1.00 90.56 96 PRO A O 1
ATOM 766 N N . TRP A 1 97 ? -1.855 -5.972 20.891 1.00 88.19 97 TRP A N 1
ATOM 767 C CA . TRP A 1 97 ? -1.598 -5.017 21.976 1.00 88.19 97 TRP A CA 1
ATOM 768 C C . TRP A 1 97 ? -2.517 -3.783 21.950 1.00 88.19 97 TRP A C 1
ATOM 770 O O . TRP A 1 97 ? -2.422 -2.933 22.826 1.00 88.19 97 TRP A O 1
ATOM 780 N N . CYS A 1 98 ? -3.406 -3.666 20.959 1.00 89.19 98 CYS A N 1
ATOM 781 C CA . CYS A 1 98 ? -4.370 -2.572 20.835 1.00 89.19 98 CYS A CA 1
ATOM 782 C C . CYS A 1 98 ? -5.674 -3.137 20.258 1.00 89.19 98 CYS A C 1
ATOM 784 O O . CYS A 1 98 ? -5.959 -3.022 19.070 1.00 89.19 98 CYS A O 1
ATOM 786 N N . LYS A 1 99 ? -6.447 -3.830 21.102 1.00 86.38 99 LYS A N 1
ATOM 787 C CA . LYS A 1 99 ? -7.552 -4.704 20.663 1.00 86.38 99 LYS A CA 1
ATOM 788 C C . LYS A 1 99 ? -8.702 -3.977 19.954 1.00 86.38 99 LYS A C 1
ATOM 790 O O . LYS A 1 99 ? -9.489 -4.633 19.269 1.00 86.38 99 LYS A O 1
ATOM 795 N N . HIS A 1 100 ? -8.803 -2.662 20.136 1.00 89.50 100 HIS A N 1
ATOM 796 C CA . HIS A 1 100 ? -9.791 -1.808 19.476 1.00 89.50 100 HIS A CA 1
ATOM 797 C C . HIS A 1 100 ? -9.382 -1.456 18.036 1.00 89.50 100 HIS A C 1
ATOM 799 O O . HIS A 1 100 ? -10.253 -1.195 17.206 1.00 89.50 100 HIS A O 1
ATOM 805 N N . ASP A 1 101 ? -8.086 -1.534 17.718 1.00 93.75 101 ASP A N 1
ATOM 806 C CA . ASP A 1 101 ? -7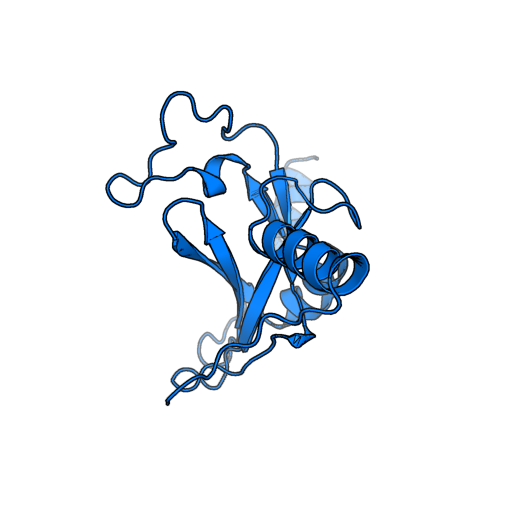.546 -1.259 16.393 1.00 93.75 101 ASP A CA 1
ATOM 807 C C . ASP A 1 101 ? -7.461 -2.516 15.517 1.00 93.75 101 ASP A C 1
ATOM 809 O O . ASP A 1 101 ? -7.240 -3.652 15.959 1.00 93.75 101 ASP A O 1
ATOM 813 N N . GLU A 1 102 ? -7.560 -2.281 14.215 1.00 96.38 102 GLU A N 1
ATOM 814 C CA . GLU A 1 102 ? -7.312 -3.265 13.169 1.00 96.38 102 GLU A CA 1
ATOM 815 C C . GLU A 1 102 ? -6.141 -2.819 12.286 1.00 96.38 102 GLU A C 1
ATOM 817 O O . GLU A 1 102 ? -5.803 -1.638 12.195 1.00 96.38 102 GLU A O 1
ATOM 822 N N . MET A 1 103 ? -5.531 -3.770 11.588 1.00 97.56 103 MET A N 1
ATOM 823 C CA . MET A 1 103 ? -4.565 -3.514 10.529 1.00 97.56 103 MET A CA 1
ATOM 824 C C . MET A 1 103 ? -4.926 -4.306 9.276 1.00 97.56 103 MET A C 1
ATOM 826 O O . MET A 1 103 ? -5.447 -5.418 9.362 1.00 97.56 103 MET A O 1
ATOM 830 N N . VAL A 1 104 ? -4.630 -3.730 8.118 1.00 98.44 104 VAL A N 1
ATOM 831 C CA . VAL A 1 104 ? -4.746 -4.343 6.791 1.00 98.44 104 VAL A CA 1
ATOM 832 C C . VAL A 1 104 ? -3.508 -3.972 5.984 1.00 98.44 104 VAL A C 1
ATOM 834 O O . VAL A 1 104 ? -2.944 -2.890 6.156 1.00 98.44 104 VAL A O 1
ATOM 837 N N . LEU A 1 105 ? -3.080 -4.847 5.086 1.00 98.19 105 LEU A N 1
ATOM 838 C CA . LEU A 1 105 ? -2.085 -4.512 4.075 1.00 98.19 105 LEU A CA 1
ATOM 839 C C . LEU A 1 105 ? -2.765 -3.728 2.947 1.00 98.19 105 LEU A C 1
ATOM 841 O O . LEU A 1 105 ? -3.948 -3.924 2.674 1.00 98.19 105 LEU A O 1
ATOM 845 N N . GLY A 1 106 ? -2.034 -2.809 2.325 1.00 97.31 106 GLY A N 1
ATOM 846 C CA . GLY A 1 106 ? -2.535 -1.966 1.247 1.00 97.31 106 GLY A CA 1
ATOM 847 C C . GLY A 1 106 ? -1.793 -2.191 -0.062 1.00 97.31 106 GLY A C 1
ATOM 848 O O . GLY A 1 106 ? -0.566 -2.295 -0.083 1.00 97.31 106 GLY A O 1
ATOM 849 N N . ASP A 1 107 ? -2.551 -2.223 -1.148 1.00 97.31 107 ASP A N 1
ATOM 850 C CA . ASP A 1 107 ? -2.052 -2.210 -2.515 1.00 97.31 107 ASP A CA 1
ATOM 851 C C . ASP A 1 107 ? -1.974 -0.770 -3.032 1.00 97.31 107 ASP A C 1
ATOM 853 O O . ASP A 1 107 ? -2.720 0.101 -2.588 1.00 97.31 107 ASP A O 1
ATOM 857 N N . LEU A 1 108 ? -1.046 -0.501 -3.951 1.00 97.56 108 LEU A N 1
ATOM 858 C CA . LEU A 1 108 ? -0.868 0.823 -4.547 1.00 97.56 108 LEU A CA 1
ATOM 859 C C . LEU A 1 108 ? -1.363 0.790 -5.988 1.00 97.56 108 LEU A C 1
ATOM 861 O O . LEU A 1 108 ? -0.916 -0.037 -6.783 1.00 97.56 108 LEU A O 1
ATOM 865 N N . ASN A 1 109 ? -2.262 1.703 -6.332 1.00 96.81 109 ASN A N 1
ATOM 866 C CA . ASN A 1 109 ? -2.928 1.761 -7.628 1.00 96.81 109 ASN A CA 1
ATOM 867 C C . ASN A 1 109 ? -2.786 3.157 -8.247 1.00 96.81 109 ASN A C 1
ATOM 869 O O . ASN A 1 109 ? -2.960 4.150 -7.552 1.00 96.81 109 ASN A O 1
ATOM 873 N N . VAL A 1 110 ? -2.520 3.269 -9.550 1.00 94.38 110 VAL A N 1
ATOM 874 C CA . VAL A 1 110 ? -2.518 4.585 -10.237 1.00 94.38 110 VAL A CA 1
ATOM 875 C C . VAL A 1 110 ? -3.945 5.038 -10.533 1.00 94.38 110 VAL A C 1
ATOM 877 O O . VAL A 1 110 ? -4.259 6.223 -10.499 1.00 94.38 110 VAL A O 1
ATOM 880 N N . LYS A 1 111 ? -4.825 4.076 -10.819 1.00 89.44 111 LYS A N 1
ATOM 881 C CA . LYS A 1 111 ? -6.255 4.273 -11.072 1.00 89.44 111 LYS A CA 1
ATOM 882 C C . LYS A 1 111 ? -7.037 3.145 -10.399 1.00 89.44 111 LYS A C 1
ATOM 884 O O . LYS A 1 111 ? -6.450 2.092 -10.140 1.00 89.44 111 LYS A O 1
ATOM 889 N N . PRO A 1 112 ? -8.343 3.307 -10.133 1.00 84.75 112 PRO A N 1
ATOM 890 C CA . PRO A 1 112 ? -9.173 2.209 -9.644 1.00 84.75 112 PRO A CA 1
ATOM 891 C C . PRO A 1 112 ? -9.003 0.952 -10.511 1.00 84.75 112 PRO A C 1
ATOM 893 O O . PRO A 1 112 ? -9.124 1.019 -11.731 1.00 84.75 112 PRO A O 1
ATOM 896 N N . GLY A 1 113 ? -8.648 -0.174 -9.888 1.00 84.06 113 GLY A N 1
ATOM 897 C CA . GLY A 1 113 ? -8.393 -1.447 -10.577 1.00 84.06 113 GLY A CA 1
ATOM 898 C C . GLY A 1 113 ? -7.055 -1.554 -11.326 1.00 84.06 113 GLY A C 1
ATOM 899 O O . GLY A 1 113 ? -6.696 -2.646 -11.751 1.00 84.06 113 GLY A O 1
ATOM 900 N N . GLN A 1 114 ? -6.278 -0.472 -11.451 1.00 94.44 114 GLN A N 1
ATOM 901 C CA . GLN A 1 114 ? -4.972 -0.483 -12.113 1.00 94.44 114 GLN A CA 1
ATOM 902 C C . GLN A 1 114 ? -3.852 -0.389 -11.078 1.00 94.44 114 GLN A C 1
ATOM 904 O O . GLN A 1 114 ? -3.586 0.680 -10.521 1.00 94.44 114 GLN A O 1
ATOM 909 N N . ALA A 1 115 ? -3.189 -1.512 -10.809 1.00 96.31 115 ALA A N 1
ATOM 910 C CA . ALA A 1 115 ? -2.035 -1.543 -9.921 1.00 96.31 115 ALA A CA 1
ATOM 911 C C . ALA A 1 115 ? -0.895 -0.655 -10.440 1.00 96.31 115 ALA A C 1
ATOM 913 O O . ALA A 1 115 ? -0.653 -0.554 -11.643 1.00 96.31 115 ALA A O 1
ATOM 914 N N . TRP A 1 116 ? -0.204 0.006 -9.516 1.00 96.94 116 TRP A N 1
ATOM 915 C CA . TRP A 1 116 ? 0.967 0.810 -9.827 1.00 96.94 116 TRP A CA 1
ATOM 916 C C . TRP A 1 116 ? 2.181 -0.091 -10.035 1.00 96.94 116 TRP A C 1
ATOM 918 O O . TRP A 1 116 ? 2.376 -1.058 -9.299 1.00 96.94 116 TRP A O 1
ATOM 928 N N . GLU A 1 117 ? 3.016 0.227 -11.023 1.00 94.50 117 GLU A N 1
ATOM 929 C CA . GLU A 1 117 ? 4.228 -0.543 -11.338 1.00 94.50 117 GLU A CA 1
ATOM 930 C C . GLU A 1 117 ? 5.182 -0.658 -10.140 1.00 94.50 117 GLU A C 1
ATOM 932 O O . GLU A 1 117 ? 5.805 -1.699 -9.938 1.00 94.50 117 GLU A O 1
ATOM 937 N N . TYR A 1 118 ? 5.180 0.373 -9.293 1.00 95.69 118 TYR A N 1
ATOM 938 C CA . TYR A 1 118 ? 5.964 0.495 -8.072 1.00 95.69 118 TYR A CA 1
ATOM 939 C C . TYR A 1 118 ? 5.311 -0.148 -6.837 1.00 95.69 118 TYR A C 1
ATOM 941 O O . TYR A 1 118 ? 5.850 -0.033 -5.740 1.00 95.69 118 TYR A O 1
ATOM 949 N N . CYS A 1 119 ? 4.167 -0.831 -6.967 1.00 97.12 119 CYS A N 1
ATOM 950 C CA . CYS A 1 119 ? 3.554 -1.566 -5.860 1.00 97.12 119 CYS A CA 1
ATOM 951 C C . CYS A 1 119 ? 4.329 -2.866 -5.559 1.00 97.12 119 CYS A C 1
ATOM 953 O O . CYS A 1 119 ? 4.281 -3.791 -6.377 1.00 97.12 119 CYS A O 1
ATOM 955 N N . PRO A 1 120 ? 4.968 -3.020 -4.378 1.00 96.38 120 PRO A N 1
ATOM 956 C CA . PRO A 1 120 ? 5.757 -4.222 -4.085 1.00 96.38 120 PRO A CA 1
ATOM 957 C C . PRO A 1 120 ? 4.906 -5.494 -3.999 1.00 96.38 120 PRO A C 1
ATOM 959 O O . PRO A 1 120 ? 5.317 -6.557 -4.458 1.00 96.38 120 PRO A O 1
ATOM 962 N N . ARG A 1 121 ? 3.686 -5.384 -3.451 1.00 96.31 121 ARG A N 1
ATOM 963 C CA . ARG A 1 121 ? 2.736 -6.504 -3.361 1.00 96.31 121 ARG A CA 1
ATOM 964 C C . ARG A 1 121 ? 2.307 -6.987 -4.739 1.00 96.31 121 ARG A C 1
ATOM 966 O O . ARG A 1 121 ? 2.223 -8.191 -4.963 1.00 96.31 121 ARG A O 1
ATOM 973 N N . GLU A 1 122 ? 2.081 -6.060 -5.666 1.00 96.75 122 GLU A N 1
ATOM 974 C CA . GLU A 1 122 ? 1.731 -6.430 -7.031 1.00 96.75 122 GLU A CA 1
ATOM 975 C C . GLU A 1 122 ? 2.912 -7.035 -7.783 1.00 96.75 122 GLU A C 1
ATOM 977 O O . GLU A 1 122 ? 2.738 -8.030 -8.478 1.00 96.75 122 GLU A O 1
ATOM 982 N N . ALA A 1 123 ? 4.120 -6.494 -7.610 1.00 96.06 123 ALA A N 1
ATOM 983 C CA . ALA A 1 123 ? 5.319 -7.103 -8.174 1.00 96.06 123 ALA A CA 1
ATOM 984 C C . ALA A 1 123 ? 5.466 -8.567 -7.724 1.00 96.06 123 ALA A C 1
ATOM 986 O O . ALA A 1 123 ? 5.674 -9.442 -8.565 1.00 96.06 123 ALA A O 1
ATOM 987 N N . LEU A 1 124 ? 5.255 -8.849 -6.432 1.00 95.50 124 LEU A N 1
ATOM 988 C CA . LEU A 1 124 ? 5.256 -10.215 -5.908 1.00 95.50 124 LEU A CA 1
ATOM 989 C C . LEU A 1 124 ? 4.150 -11.074 -6.535 1.00 95.50 124 LEU A C 1
ATOM 991 O O . LEU A 1 124 ? 4.435 -12.177 -6.989 1.00 95.50 124 LEU A O 1
ATOM 995 N N . ARG A 1 125 ? 2.905 -10.584 -6.605 1.00 95.88 125 ARG A N 1
ATOM 996 C CA . ARG A 1 125 ? 1.796 -11.334 -7.224 1.00 95.88 125 ARG A CA 1
ATOM 997 C C . ARG A 1 125 ? 2.070 -11.673 -8.689 1.00 95.88 125 ARG A C 1
ATOM 999 O O . ARG A 1 125 ? 1.813 -12.806 -9.088 1.00 95.88 125 ARG A O 1
ATOM 1006 N N . ARG A 1 126 ? 2.640 -10.744 -9.466 1.00 96.62 126 ARG A N 1
ATOM 1007 C CA . ARG A 1 126 ? 3.031 -10.990 -10.865 1.00 96.62 126 ARG A CA 1
ATOM 1008 C C . ARG A 1 126 ? 4.092 -12.082 -10.975 1.00 96.62 126 ARG A C 1
ATOM 1010 O O . ARG A 1 126 ? 3.919 -13.003 -11.763 1.00 96.62 126 ARG A O 1
ATOM 1017 N N . VAL A 1 127 ? 5.154 -12.012 -10.170 1.00 97.12 127 VAL A N 1
ATOM 1018 C CA . VAL A 1 127 ? 6.220 -13.030 -10.180 1.00 97.12 127 VAL A CA 1
ATOM 1019 C C . VAL A 1 127 ? 5.680 -14.392 -9.741 1.00 97.12 127 VAL A C 1
ATOM 1021 O O . VAL A 1 127 ? 5.935 -15.389 -10.408 1.00 97.12 127 VAL A O 1
ATOM 1024 N N . SER A 1 128 ? 4.876 -14.444 -8.676 1.00 97.06 128 SER A N 1
ATOM 1025 C CA . SER A 1 128 ? 4.237 -15.684 -8.219 1.00 97.06 128 SER A CA 1
ATOM 1026 C C . SER A 1 128 ? 3.310 -16.287 -9.273 1.00 97.06 128 SER A C 1
ATOM 1028 O O . SER A 1 128 ? 3.261 -17.505 -9.415 1.00 97.06 128 SER A O 1
ATOM 1030 N N . LYS A 1 129 ? 2.596 -15.448 -10.034 1.00 97.19 129 LYS A N 1
ATOM 1031 C CA . LYS A 1 129 ? 1.762 -15.900 -11.148 1.00 97.19 129 LYS A CA 1
ATOM 1032 C C . LYS A 1 129 ? 2.603 -16.508 -12.271 1.00 97.19 129 LYS A C 1
ATOM 1034 O O . LYS A 1 129 ? 2.276 -17.598 -12.714 1.00 97.19 129 LYS A O 1
ATOM 1039 N N . ILE A 1 130 ? 3.703 -15.863 -12.667 1.00 97.94 130 ILE A N 1
ATOM 1040 C CA . ILE A 1 130 ? 4.637 -16.408 -13.670 1.00 97.94 130 ILE A CA 1
ATOM 1041 C C . ILE A 1 130 ? 5.193 -17.761 -13.211 1.00 97.94 130 ILE A C 1
ATOM 1043 O O . ILE A 1 130 ? 5.192 -18.715 -13.979 1.00 97.94 130 ILE A O 1
ATOM 1047 N N . LEU A 1 131 ? 5.619 -17.871 -11.948 1.00 97.81 131 LEU A N 1
ATOM 1048 C CA . LEU A 1 131 ? 6.113 -19.134 -11.388 1.00 97.81 131 LEU A CA 1
ATOM 1049 C C . LEU A 1 131 ? 5.080 -20.259 -11.489 1.00 97.81 131 LEU A C 1
ATOM 1051 O O . LEU A 1 131 ? 5.430 -21.385 -11.842 1.00 97.81 131 LEU A O 1
ATOM 1055 N N . LYS A 1 132 ? 3.813 -19.953 -11.199 1.00 98.00 132 LYS A N 1
ATOM 1056 C CA . LYS A 1 132 ? 2.738 -20.939 -11.258 1.00 98.00 132 LYS A CA 1
ATOM 1057 C C . LYS A 1 132 ? 2.367 -21.304 -12.693 1.00 98.00 132 LYS A C 1
ATOM 1059 O O . LYS A 1 132 ? 2.229 -22.484 -12.986 1.00 98.00 132 LYS A O 1
ATOM 1064 N N . ASP A 1 133 ? 2.200 -20.316 -13.561 1.00 98.25 133 ASP A N 1
ATOM 1065 C CA . ASP A 1 133 ? 1.673 -20.527 -14.909 1.00 98.25 133 ASP A CA 1
ATOM 1066 C C . ASP A 1 133 ? 2.716 -21.173 -15.837 1.00 98.25 133 ASP A C 1
ATOM 1068 O O . ASP A 1 133 ? 2.372 -22.060 -16.613 1.00 98.25 133 ASP A O 1
ATOM 1072 N N . GLU A 1 134 ? 3.987 -20.771 -15.732 1.00 98.31 134 GLU A N 1
ATOM 1073 C CA . GLU A 1 134 ? 5.054 -21.224 -16.640 1.00 98.31 134 GLU A CA 1
ATOM 1074 C C . GLU A 1 134 ? 5.815 -22.450 -16.114 1.00 98.31 134 GLU A C 1
ATOM 1076 O O . GLU A 1 134 ? 6.378 -23.217 -16.894 1.00 98.31 134 GLU A O 1
ATOM 1081 N N . PHE A 1 135 ? 5.859 -22.639 -14.789 1.00 97.94 135 PHE A N 1
ATOM 1082 C CA . PHE A 1 135 ? 6.691 -23.674 -14.160 1.00 97.94 135 PHE A CA 1
ATOM 1083 C C . PHE A 1 135 ? 5.931 -24.591 -13.190 1.00 97.94 135 PHE A C 1
ATOM 1085 O O . PHE A 1 135 ? 6.540 -25.497 -12.628 1.00 97.94 135 PHE A O 1
ATOM 1092 N N . ASP A 1 136 ? 4.631 -24.367 -12.9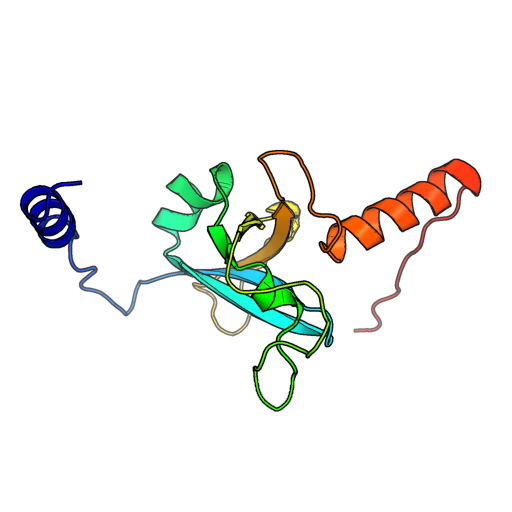61 1.00 97.81 136 ASP A N 1
ATOM 1093 C CA . ASP A 1 136 ? 3.817 -25.060 -11.944 1.00 97.81 136 ASP A CA 1
ATOM 1094 C C . ASP A 1 136 ? 4.384 -24.962 -10.509 1.00 97.81 136 ASP A C 1
ATOM 1096 O O . ASP A 1 136 ? 4.074 -25.763 -9.625 1.00 97.81 136 ASP A O 1
ATOM 1100 N N . LEU A 1 137 ? 5.197 -23.934 -10.237 1.00 97.62 137 LEU A N 1
ATOM 1101 C CA . LEU A 1 137 ? 5.838 -23.721 -8.941 1.00 97.62 137 LEU A CA 1
ATOM 1102 C C . LEU A 1 137 ? 5.032 -22.758 -8.064 1.00 97.62 137 LEU A C 1
ATOM 1104 O O . LEU A 1 137 ? 4.561 -21.713 -8.510 1.00 97.62 137 LEU A O 1
ATOM 1108 N N . VAL A 1 138 ? 4.927 -23.080 -6.772 1.00 95.12 138 VAL A N 1
ATOM 1109 C CA . VAL A 1 138 ? 4.312 -22.211 -5.759 1.00 95.12 138 VAL A CA 1
ATOM 1110 C C . VAL A 1 138 ? 5.358 -21.823 -4.721 1.00 95.12 138 VAL A C 1
ATOM 1112 O O . VAL A 1 138 ? 5.891 -22.674 -4.012 1.00 95.12 138 VAL A O 1
ATOM 1115 N N . CYS A 1 139 ? 5.621 -20.522 -4.593 1.00 90.75 139 CYS A N 1
ATOM 1116 C CA . CYS A 1 139 ? 6.461 -19.999 -3.521 1.00 90.75 139 CYS A CA 1
ATOM 1117 C C . CYS A 1 139 ? 5.670 -19.999 -2.206 1.00 90.75 139 CYS A C 1
ATOM 1119 O O . CYS A 1 139 ? 4.712 -19.242 -2.050 1.00 90.75 139 CYS A O 1
ATOM 1121 N N . SER A 1 140 ? 6.069 -20.861 -1.272 1.00 90.69 140 SER A N 1
ATOM 1122 C CA . SER A 1 140 ? 5.491 -20.954 0.070 1.00 90.69 140 SER A CA 1
ATOM 1123 C C . SER A 1 140 ? 6.583 -20.699 1.098 1.00 90.69 140 SER A C 1
ATOM 1125 O O . SER A 1 140 ? 7.690 -21.219 0.964 1.00 90.69 140 SER A O 1
ATOM 1127 N N . THR A 1 141 ? 6.288 -19.918 2.132 1.00 84.69 141 THR A N 1
ATOM 1128 C CA . THR A 1 141 ? 7.215 -19.704 3.246 1.00 84.69 141 THR A CA 1
ATOM 1129 C C . THR A 1 141 ? 6.740 -20.493 4.458 1.00 84.69 141 THR A C 1
ATOM 1131 O O . THR A 1 141 ? 5.559 -20.473 4.806 1.00 84.69 141 THR A O 1
ATOM 1134 N N . MET A 1 142 ? 7.659 -21.201 5.113 1.00 78.25 142 MET A N 1
ATOM 1135 C CA . MET A 1 142 ? 7.393 -21.759 6.434 1.00 78.25 142 MET A CA 1
ATOM 1136 C C . MET A 1 142 ? 7.711 -20.689 7.470 1.00 78.25 142 MET A C 1
ATOM 1138 O O . MET A 1 142 ? 8.865 -20.318 7.671 1.00 78.25 142 MET A O 1
ATOM 1142 N N . LEU A 1 143 ? 6.668 -20.162 8.104 1.00 63.12 143 LEU A N 1
ATOM 1143 C CA . LEU A 1 143 ? 6.820 -19.348 9.300 1.00 63.12 143 LEU A CA 1
ATOM 1144 C C . LEU A 1 143 ? 7.087 -20.300 10.467 1.00 63.12 143 LEU A C 1
ATOM 1146 O O . LEU A 1 143 ? 6.163 -20.903 11.005 1.00 63.12 143 LEU A O 1
ATOM 1150 N N . HIS A 1 144 ? 8.360 -20.453 10.826 1.00 47.88 144 HIS A N 1
ATOM 1151 C CA . HIS A 1 144 ? 8.732 -20.986 12.130 1.00 47.88 144 HIS A CA 1
ATOM 1152 C C . HIS A 1 144 ? 8.459 -19.881 13.154 1.00 47.88 144 HIS A C 1
ATOM 1154 O O . HIS A 1 144 ? 9.219 -18.917 13.240 1.00 47.88 144 HIS A O 1
ATOM 1160 N N . ILE A 1 145 ? 7.319 -19.981 13.837 1.00 43.84 145 ILE A N 1
ATOM 1161 C CA . ILE A 1 145 ? 6.937 -19.129 14.970 1.00 43.84 145 ILE A CA 1
ATOM 1162 C C . ILE A 1 145 ? 7.030 -19.977 16.229 1.00 43.84 145 ILE A C 1
ATOM 1164 O O . ILE A 1 145 ? 6.534 -21.126 16.173 1.00 43.84 145 ILE A O 1
#

=== Feature glossary ===
Feature key, reading from the visual/contextual features back to the raw sequence:

Rendered structure images. Six rendered views show the 3D structure from the faces of a cube — i.e. along ±x, ±y, ±z. Rendering representation is drawn randomly per protein from cartoon (secondary-structure ribbons), sticks (backbone bonds), or molecular surface; coloring is either N→C rainbow (blue at the N-terminus through red at the C-terminus) or one color per chain.

Contact-map, Ramachandran, and PAE plots. The contact map is a binary N×N matrix image: pixel (i, j) is dark where Cα_i and Cα_j are within 8 Å and |i−j|>4. Because the |i−j|>4 filter removes local helical contacts, off-diagonal stripes parallel to the main diagonal indicate parallel β-sheets; stripes perpendicular to it indicate antiparallel β-sheets. The Ramachandran plot scatters every residue's (φ, ψ) pair against the sterically allowed regions. The PAE heatmap renders the predicted-aligned-error matrix.

InterPro / GO / CATH / organism. Database cross-references. InterPro integrates a dozen domain/family signature databases into unified entries with residue-range hits. GO terms attach function/process/location labels with evidence codes. CATH codes position the fold in a four-level structural taxonomy. Organism is the NCBI-taxonomy species name.

Nearest PDB structures. The Foldseek neighbor list gives the closest experimentally determined structures in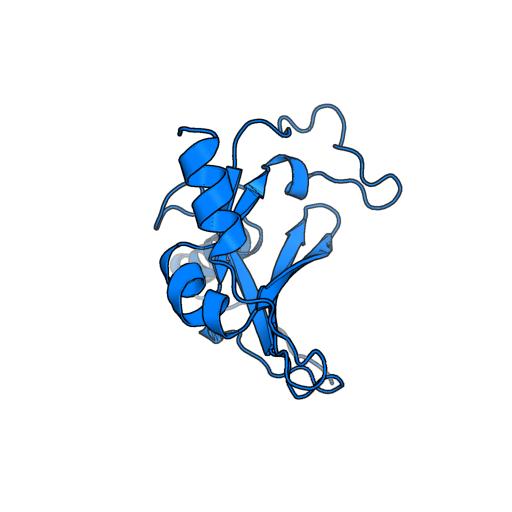 the PDB, ranked by structural alignment. TM-score near 1 means near-identical fold; near 0.3 means only rough topology match. This is how one finds what a novel AlphaFold prediction most resembles in the solved-structure universe.

Predicted aligned error. PAE(i, j) answers: if I align the predicted and true structures on residue i, how far off (in Å) do I expect residue j to be? A block-diagonal PAE matrix with low values on the blocks and high values off-diagonal is the signature of a multi-domain protein with confidently predicted domains but uncertain inter-domain orientation.

Solvent-accessible surface area. Accessible surface area quantifies burial. A residue with SASA near zero is packed into the hydrophobic core; one with SASA >100 Å² sits on the surface. Computed here via the Shrake–Rupley numerical algorithm with a 1.4 Å probe.

B-factor. B-factor (Debye–Waller factor) reflects atomic displacement in the crystal lattice. It is an experimental observable (units Å²), not a prediction; low values mean the atom is pinned down, high values mean it moves or is heterogeneous across the crystal.

pLDDT. For AlphaFold models, the B-factor field carries pLDDT — the model's own estimate of local accuracy on a 0–100 scale. Regions with pLDDT<50 should be treated as essentially unmodeled; they often correspond to intrinsically disordered segments.

Backbone torsions (φ/ψ). φ (phi) and ψ (psi) are the two rotatable backbone dihedrals per residue: φ is the C(i-1)–N–Cα–C torsion, ψ is the N–Cα–C–N(i+1) torsion, both in degrees on (−180°, 180°]. α-helical residues cluster near (−60°, −45°); β-strand residues near (−120°, +130°). A Ramachandran plot is simply a scatter of (φ, ψ) for every residue.

Radius of gyration, Cα contacts, bounding box. Radius of gyration (Rg) is the root-mean-square distance of Cα atoms from their centroid — a single number for overall size and compactness. A globular domain of N residues has Rg ≈ 2.2·N^0.38 Å; an extended or disordered chain has a much larger Rg. The Cα contact count is the number of residue pairs whose Cα atoms are within 8 Å and are more than four positions apart in sequence — a standard proxy for tertiary packing density. The bounding box is the smallest axis-aligned box enclosing all Cα atoms.

Secondary structure (3-state, P-SEA). Three-state secondary structure (P-SEA) collapses the eight DSSP classes into helix (a), strand (b), and coil (c). P-SEA assigns these from Cα geometry alone — distances and angles — without requiring backbone oxygens, so it works on any Cα trace.

Secondary structure (8-state, DSSP). DSSP 8-state secondary structure assigns each residue one of H (α-helix), G (3₁₀-helix), I (π-helix), E (extended β-strand), B (isolated β-bridge), T (hydrogen-bonded turn), S (bend), or '-' (coil). The assignment is computed from backbone hydrogen-bond geometry via the Kabsch–Sander algorithm.

Foldseek 3Di. A 3Di character summarizes, for each residue, the relative orientation of the Cα frame of its nearest spatial neighbor. Because it encodes fold topology rather than chemistry, 3Di alignments detect remote structural similarity that sequence alignment misses.

mmCIF coordinates. The mmCIF block holds the 3D Cartesian coordinates of each backbone atom (N, Cα, C, O) in ångströms. mmCIF is the PDB's canonical archive format — a tagged-loop text representation of the atomic model.

Sequence. Sequence gives the chain of amino acids in standard one-letter code (A=alanine, C=cysteine, …, Y=tyrosine), read N→C. It is the only feature that is directly encoded by the gene; all structural features are derived from the folded form of this sequence.